Protein AF-A0AAE1GQN6-F1 (afdb_monomer_lite)

Structure (mmCIF, N/CA/C/O backbone):
data_AF-A0AAE1GQN6-F1
#
_entry.id   AF-A0AAE1GQN6-F1
#
loop_
_atom_site.group_PDB
_atom_site.id
_atom_site.type_symbol
_atom_site.label_atom_id
_atom_site.label_alt_id
_atom_site.label_comp_id
_atom_site.label_asym_id
_atom_site.label_entity_id
_atom_site.label_seq_id
_atom_site.pdbx_PDB_ins_code
_atom_site.Cartn_x
_atom_site.Cartn_y
_atom_site.Cartn_z
_atom_site.occupancy
_atom_site.B_iso_or_equiv
_atom_site.auth_seq_id
_atom_site.auth_comp_id
_atom_site.auth_asym_id
_atom_site.auth_atom_id
_atom_site.pdbx_PDB_model_num
ATOM 1 N N . MET A 1 1 ? -4.362 -21.295 7.771 1.00 42.34 1 MET A N 1
ATOM 2 C CA . MET A 1 1 ? -3.890 -21.398 6.371 1.00 42.34 1 MET A CA 1
ATOM 3 C C . MET A 1 1 ? -2.367 -21.559 6.362 1.00 42.34 1 MET A C 1
ATOM 5 O O . MET A 1 1 ? -1.688 -20.600 6.702 1.00 42.34 1 MET A O 1
ATOM 9 N N . PRO A 1 2 ? -1.818 -22.740 6.024 1.00 54.75 2 PRO A N 1
ATOM 10 C CA . PRO A 1 2 ? -0.392 -23.064 6.214 1.00 54.75 2 PRO A CA 1
ATOM 11 C C . PRO A 1 2 ? 0.565 -22.298 5.283 1.00 54.75 2 PRO A C 1
ATOM 13 O O . PRO A 1 2 ? 1.691 -22.003 5.668 1.00 54.75 2 PRO A O 1
ATOM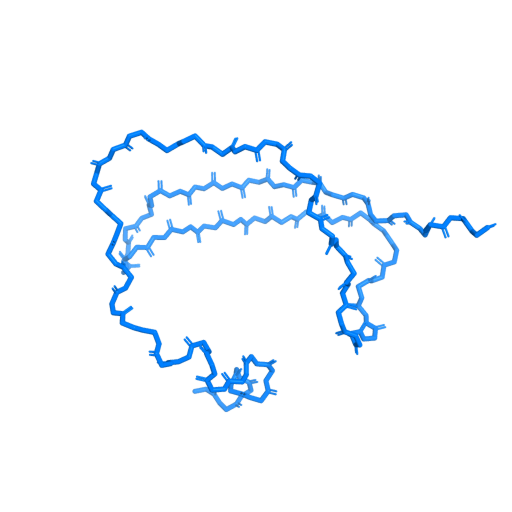 16 N N . LEU A 1 3 ? 0.108 -21.919 4.084 1.00 59.03 3 LEU A N 1
ATOM 17 C CA . LEU A 1 3 ? 0.911 -21.169 3.110 1.00 59.03 3 LEU A CA 1
ATOM 18 C C . LEU A 1 3 ? 1.258 -19.749 3.599 1.00 59.03 3 LEU A C 1
ATOM 20 O O . LEU A 1 3 ? 2.350 -19.256 3.347 1.00 59.03 3 LEU A O 1
ATOM 24 N N . PHE A 1 4 ? 0.338 -19.103 4.321 1.00 55.91 4 PHE A N 1
ATOM 25 C CA . PHE A 1 4 ? 0.508 -17.730 4.800 1.00 55.91 4 PHE A CA 1
ATOM 26 C C . PHE A 1 4 ? 1.614 -17.627 5.867 1.00 55.91 4 PHE A C 1
ATOM 28 O O . PHE A 1 4 ? 2.468 -16.753 5.763 1.00 55.91 4 PHE A O 1
ATOM 35 N N . HIS A 1 5 ? 1.675 -18.575 6.814 1.00 58.34 5 HIS A N 1
ATOM 36 C CA . HIS A 1 5 ? 2.746 -18.640 7.824 1.00 58.34 5 HIS A CA 1
ATOM 37 C C . HIS A 1 5 ? 4.135 -18.830 7.198 1.00 58.34 5 HIS A C 1
ATOM 39 O O . HIS A 1 5 ? 5.095 -18.194 7.620 1.00 58.34 5 HIS A O 1
ATOM 45 N N . ALA A 1 6 ? 4.246 -19.672 6.164 1.00 60.84 6 ALA A N 1
ATOM 46 C CA . ALA A 1 6 ? 5.524 -19.937 5.501 1.00 60.84 6 ALA A CA 1
ATOM 47 C C . ALA A 1 6 ? 6.073 -18.721 4.732 1.00 60.84 6 ALA A C 1
ATOM 49 O O . ALA A 1 6 ? 7.284 -18.592 4.578 1.00 60.84 6 ALA A O 1
ATOM 50 N N . ILE A 1 7 ? 5.189 -17.849 4.233 1.00 59.91 7 ILE A N 1
ATOM 51 C CA . ILE A 1 7 ? 5.561 -16.684 3.419 1.00 59.91 7 ILE A CA 1
ATOM 52 C C . ILE A 1 7 ? 5.822 -15.447 4.283 1.00 59.91 7 ILE A C 1
ATOM 54 O O . ILE A 1 7 ? 6.758 -14.698 4.012 1.00 59.91 7 ILE A O 1
ATOM 58 N N . PHE A 1 8 ? 4.989 -15.219 5.298 1.00 61.00 8 PHE A N 1
ATOM 59 C CA . PHE A 1 8 ? 4.968 -13.962 6.047 1.00 61.00 8 PHE A CA 1
ATOM 60 C C . PHE A 1 8 ? 5.620 -14.047 7.435 1.00 61.00 8 PHE A C 1
ATOM 62 O O . PHE A 1 8 ? 5.830 -13.009 8.059 1.00 61.00 8 PHE A O 1
ATOM 69 N N . GLY A 1 9 ? 6.015 -15.246 7.880 1.00 59.91 9 GLY A N 1
ATOM 70 C CA . GLY A 1 9 ? 6.688 -15.465 9.161 1.00 59.91 9 GLY A CA 1
ATOM 71 C C . GLY A 1 9 ? 5.804 -15.176 10.379 1.00 59.91 9 GLY A C 1
ATOM 72 O O . GLY A 1 9 ? 4.731 -14.583 10.281 1.00 59.91 9 GLY A O 1
ATOM 73 N N . ASP A 1 10 ? 6.274 -15.587 11.556 1.00 58.81 10 ASP A N 1
ATOM 74 C CA . ASP A 1 10 ? 5.504 -15.450 12.799 1.00 58.81 10 ASP A CA 1
ATOM 75 C C . ASP A 1 10 ? 5.432 -13.992 13.307 1.00 58.81 10 ASP A C 1
ATOM 77 O O . ASP A 1 10 ? 4.557 -13.655 14.1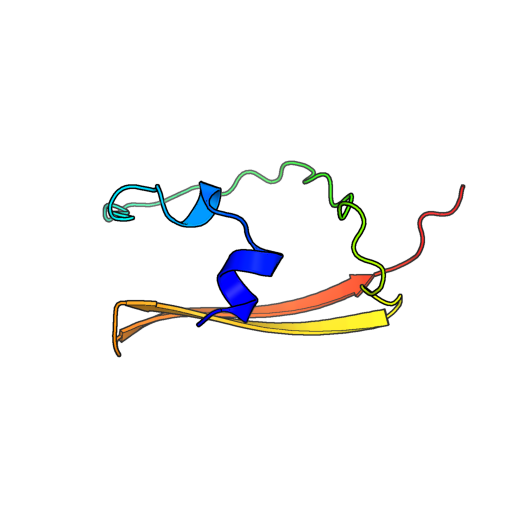03 1.00 58.81 10 ASP A O 1
ATOM 81 N N . GLU A 1 11 ? 6.280 -13.096 12.786 1.00 56.84 11 GLU A N 1
ATOM 82 C CA . GLU A 1 11 ? 6.401 -11.685 13.195 1.00 56.84 11 GLU A CA 1
ATOM 83 C C . GLU A 1 11 ? 5.173 -10.818 12.842 1.00 56.84 11 GLU A C 1
ATOM 85 O O . GLU A 1 11 ? 4.914 -9.793 13.480 1.00 56.84 11 GLU A O 1
ATOM 90 N N . LEU A 1 12 ? 4.380 -11.236 11.850 1.00 54.62 12 LEU A N 1
ATOM 91 C CA . LEU A 1 12 ? 3.099 -10.603 11.505 1.00 54.62 12 LEU A CA 1
ATOM 92 C C . LEU A 1 12 ? 1.927 -11.105 12.367 1.00 54.62 12 LEU A C 1
ATOM 94 O O . LEU A 1 12 ? 0.881 -10.460 12.388 1.00 54.62 12 LEU A O 1
ATOM 98 N N . THR A 1 13 ? 2.104 -12.213 13.091 1.00 54.12 13 THR A N 1
ATOM 99 C CA . THR A 1 13 ? 1.062 -12.867 13.907 1.00 54.12 13 THR A CA 1
ATOM 100 C C . THR A 1 13 ? 1.069 -12.407 15.366 1.00 54.12 13 THR A C 1
ATOM 102 O O . THR A 1 13 ? 0.033 -12.453 16.018 1.00 54.12 13 THR A O 1
ATOM 105 N N . ASP A 1 14 ? 2.211 -11.927 15.872 1.00 57.66 14 ASP A N 1
ATOM 106 C CA . ASP A 1 14 ? 2.397 -11.523 17.280 1.00 57.66 14 ASP A CA 1
ATOM 107 C C . ASP A 1 14 ? 1.972 -10.066 17.573 1.00 57.66 14 ASP A C 1
ATOM 109 O O . ASP A 1 14 ? 2.216 -9.506 18.645 1.00 57.66 14 ASP A O 1
ATOM 113 N N . ARG A 1 15 ? 1.342 -9.389 16.607 1.00 55.09 15 ARG A N 1
ATOM 114 C CA . ARG A 1 15 ? 0.954 -7.985 16.773 1.00 55.09 15 ARG A CA 1
ATOM 115 C C . ARG A 1 15 ? -0.416 -7.885 17.440 1.00 55.09 15 ARG A C 1
ATOM 117 O O . ARG A 1 15 ? -1.407 -8.409 16.943 1.00 55.09 15 ARG A O 1
ATOM 124 N N . LYS A 1 16 ? -0.430 -7.163 18.568 1.00 59.41 16 LYS A N 1
ATOM 125 C CA . LYS A 1 16 ? -1.610 -6.658 19.294 1.00 59.41 16 LYS A CA 1
ATOM 126 C C . LYS A 1 16 ? -2.708 -6.197 18.329 1.00 59.41 16 LYS A C 1
ATOM 128 O O . LYS A 1 16 ? -2.392 -5.706 17.247 1.00 59.41 16 LYS A O 1
ATOM 133 N N . GLU A 1 17 ? -3.966 -6.297 18.766 1.00 64.12 17 GLU A N 1
ATOM 134 C CA . GLU A 1 17 ? -5.137 -5.791 18.037 1.00 64.12 17 GLU A CA 1
ATOM 135 C C . GLU A 1 17 ? -4.823 -4.446 17.365 1.00 64.12 17 GLU A C 1
ATOM 137 O O . GLU A 1 17 ? -4.424 -3.476 18.018 1.00 64.12 17 GLU A O 1
ATOM 142 N N . CYS A 1 18 ? -4.926 -4.412 16.035 1.00 66.12 18 CYS A N 1
ATOM 143 C CA . CYS A 1 18 ? -4.634 -3.225 15.245 1.00 66.12 18 CYS A CA 1
ATOM 144 C C . CYS A 1 18 ? -5.779 -2.219 15.433 1.00 66.12 18 CYS A C 1
ATOM 146 O O . CYS A 1 18 ? -6.750 -2.219 14.682 1.00 66.12 18 CYS A O 1
ATOM 148 N N . PHE A 1 19 ? -5.687 -1.394 16.478 1.00 73.19 19 PHE A N 1
ATOM 149 C CA . PHE A 1 19 ? -6.641 -0.325 16.758 1.00 73.19 19 PHE A CA 1
ATOM 150 C C . PHE A 1 19 ? -6.103 1.011 16.240 1.00 73.19 19 PHE A C 1
ATOM 152 O O . PHE A 1 19 ? -5.130 1.552 16.769 1.00 73.19 19 PHE A O 1
ATOM 159 N N . VAL A 1 20 ? -6.745 1.546 15.201 1.00 75.62 20 VAL A N 1
ATOM 160 C CA . VAL A 1 20 ? -6.441 2.870 14.646 1.00 75.62 20 VAL A CA 1
ATOM 161 C C . VAL A 1 20 ? -7.521 3.843 15.130 1.00 75.62 20 VAL A C 1
ATOM 163 O O . VAL A 1 20 ? -8.678 3.691 14.733 1.00 75.62 20 VAL A O 1
ATOM 166 N N . PRO A 1 21 ? -7.203 4.812 16.008 1.00 79.25 21 PRO A N 1
ATOM 167 C CA . PRO A 1 21 ? -8.193 5.776 16.472 1.00 79.25 21 PRO A CA 1
ATOM 168 C C . PRO A 1 21 ? -8.669 6.687 15.332 1.00 79.25 21 PRO A C 1
ATOM 170 O O . PRO A 1 21 ? -7.956 6.943 14.366 1.00 79.25 21 PRO A O 1
ATOM 173 N N . ALA A 1 22 ? -9.888 7.213 15.446 1.00 80.56 22 ALA A N 1
ATOM 174 C CA . ALA A 1 22 ? -10.388 8.179 14.475 1.00 80.56 22 ALA A CA 1
ATOM 175 C C . ALA A 1 22 ? -9.563 9.479 14.539 1.00 80.56 22 ALA A C 1
ATOM 177 O O . ALA A 1 22 ? -9.374 10.054 15.611 1.00 80.56 22 ALA A O 1
ATOM 178 N N . GLY A 1 23 ? -9.087 9.953 13.388 1.00 83.69 23 GLY A N 1
ATOM 179 C CA . GLY A 1 23 ? -8.271 11.159 13.286 1.00 83.69 23 GLY A CA 1
ATOM 180 C C . GLY A 1 23 ? -7.784 11.407 11.861 1.00 83.69 23 GLY A C 1
ATOM 181 O O . GLY A 1 23 ? -7.991 10.585 10.969 1.00 83.69 23 GLY A O 1
ATOM 182 N N . SER A 1 24 ? -7.140 12.552 11.637 1.00 84.00 24 SER A N 1
ATOM 183 C CA . SER A 1 24 ? -6.424 12.826 10.392 1.00 84.00 24 SER A CA 1
ATOM 184 C C . SER A 1 24 ? -4.975 12.360 10.516 1.00 84.00 24 SER A C 1
ATOM 186 O O . SER A 1 24 ? -4.255 12.744 11.437 1.00 84.00 24 SER A O 1
ATOM 188 N N . TYR A 1 25 ? -4.540 11.540 9.564 1.00 83.62 25 TYR A N 1
ATOM 189 C CA . TYR A 1 25 ? -3.164 11.064 9.474 1.00 83.62 25 TYR A CA 1
ATOM 190 C C . TYR A 1 25 ? -2.498 11.675 8.246 1.00 83.62 25 TYR A C 1
ATOM 192 O O . TYR A 1 25 ? -3.051 11.633 7.148 1.00 83.62 25 TYR A O 1
ATOM 200 N N . THR A 1 26 ? -1.303 12.232 8.426 1.00 82.50 26 THR A N 1
ATOM 201 C CA . THR A 1 26 ? -0.500 12.754 7.317 1.00 82.50 26 THR A CA 1
ATOM 202 C C . THR A 1 26 ? 0.490 11.685 6.881 1.00 82.50 26 THR A C 1
ATOM 204 O O . THR A 1 26 ? 1.406 11.342 7.627 1.00 82.50 26 THR A O 1
ATOM 207 N N . CYS A 1 27 ? 0.331 11.166 5.666 1.00 77.69 27 CYS A N 1
ATOM 208 C CA . CYS A 1 27 ? 1.346 10.323 5.044 1.00 77.69 27 CYS A CA 1
ATOM 209 C C . CYS A 1 27 ? 2.462 11.220 4.494 1.00 77.69 27 CYS A C 1
ATOM 211 O O . CYS A 1 27 ? 2.234 12.000 3.568 1.00 77.69 27 CYS A O 1
ATOM 213 N N . LEU A 1 28 ? 3.659 11.141 5.079 1.00 81.50 28 LEU A N 1
ATOM 214 C CA . LEU A 1 28 ? 4.831 11.851 4.570 1.00 81.50 28 LEU A CA 1
ATOM 215 C C . LEU A 1 28 ? 5.344 11.163 3.301 1.00 81.50 28 LEU A C 1
ATOM 217 O O . LEU A 1 28 ? 5.459 9.939 3.248 1.00 81.50 28 LEU A O 1
ATOM 221 N N . ASN A 1 29 ? 5.678 11.963 2.287 1.00 75.50 29 ASN A N 1
ATOM 222 C CA . ASN A 1 29 ? 6.334 11.480 1.075 1.00 75.50 29 ASN A CA 1
ATOM 223 C C . ASN A 1 29 ? 7.815 11.228 1.359 1.00 75.50 29 ASN A C 1
ATOM 225 O O . ASN A 1 29 ? 8.677 12.035 1.013 1.00 75.50 29 ASN A O 1
ATOM 229 N N . GLU A 1 30 ? 8.104 10.108 2.007 1.00 78.50 30 GLU A N 1
ATOM 230 C CA . GLU A 1 30 ? 9.466 9.615 2.168 1.00 78.50 30 GLU A CA 1
ATOM 231 C C . GLU A 1 30 ? 9.773 8.565 1.093 1.00 78.50 30 GLU A C 1
ATOM 233 O O . GLU A 1 30 ? 8.902 7.761 0.740 1.00 78.50 30 GLU A O 1
ATOM 238 N N . PRO A 1 31 ? 10.997 8.556 0.533 1.00 72.25 31 PRO A N 1
ATOM 239 C CA . PRO A 1 31 ? 11.392 7.536 -0.420 1.00 72.25 31 PRO A CA 1
ATOM 240 C C . PRO A 1 31 ? 11.416 6.178 0.283 1.00 72.25 31 PRO A C 1
ATOM 242 O O . PRO A 1 31 ? 12.346 5.846 1.017 1.00 72.25 31 PRO A O 1
ATOM 245 N N . VAL A 1 32 ? 10.385 5.374 0.041 1.00 67.06 32 VAL A N 1
ATOM 246 C CA . VAL A 1 32 ? 10.348 3.992 0.514 1.00 67.06 32 VAL A CA 1
ATOM 247 C C . VAL A 1 32 ? 11.378 3.194 -0.280 1.00 67.06 32 VAL A C 1
ATOM 249 O O . VAL A 1 32 ? 11.372 3.189 -1.513 1.00 67.06 32 VAL A O 1
ATOM 252 N N . ASN A 1 33 ? 12.287 2.517 0.422 1.00 66.44 33 ASN A N 1
ATOM 253 C CA . ASN A 1 33 ? 13.248 1.637 -0.223 1.00 66.44 33 ASN A CA 1
ATOM 254 C C . ASN A 1 33 ? 12.554 0.339 -0.657 1.00 66.44 33 ASN A C 1
ATOM 256 O O . ASN A 1 33 ? 12.472 -0.627 0.099 1.00 66.44 33 ASN A O 1
ATOM 260 N N . TRP A 1 34 ? 12.069 0.318 -1.897 1.00 60.66 34 TRP A N 1
ATOM 261 C CA . TRP A 1 34 ? 11.429 -0.838 -2.528 1.00 60.66 34 TRP A CA 1
ATOM 262 C C . TRP A 1 34 ? 12.427 -1.935 -2.956 1.00 60.66 34 TRP A C 1
ATOM 264 O O . TRP A 1 34 ? 12.261 -2.568 -3.998 1.00 60.66 34 TRP A O 1
ATOM 274 N N . THR A 1 35 ? 13.489 -2.186 -2.182 1.00 62.75 35 THR A N 1
ATOM 275 C CA . THR A 1 35 ? 14.303 -3.399 -2.348 1.00 62.75 35 THR A CA 1
ATOM 276 C C . THR A 1 35 ? 13.522 -4.602 -1.841 1.00 62.75 35 THR A C 1
ATOM 278 O O . THR A 1 35 ? 13.514 -4.890 -0.647 1.00 62.75 35 THR A O 1
ATOM 281 N N . PHE A 1 36 ? 12.860 -5.312 -2.754 1.00 57.31 36 PHE A N 1
ATOM 282 C CA . PHE A 1 36 ? 12.165 -6.556 -2.439 1.00 57.31 36 PHE A CA 1
ATOM 283 C C . PHE A 1 36 ? 13.180 -7.622 -1.985 1.00 57.31 36 PHE A C 1
ATOM 285 O O . PHE A 1 36 ? 14.081 -7.978 -2.753 1.00 57.31 36 PHE A O 1
ATOM 292 N N . PRO A 1 37 ? 13.083 -8.145 -0.750 1.00 50.00 37 PRO A N 1
ATOM 293 C CA . PRO A 1 37 ? 14.029 -9.135 -0.259 1.00 50.00 37 PRO A CA 1
ATOM 294 C C . PRO A 1 37 ? 13.770 -10.479 -0.947 1.00 50.00 37 PRO A C 1
ATOM 296 O O . PRO A 1 37 ? 12.708 -11.059 -0.768 1.00 50.00 37 PRO A O 1
ATOM 299 N N . LYS A 1 38 ? 14.737 -10.972 -1.737 1.00 53.84 38 LYS A N 1
ATOM 300 C CA . LYS A 1 38 ? 14.834 -12.355 -2.272 1.00 53.84 38 LYS A CA 1
ATOM 301 C C . LYS A 1 38 ? 13.555 -12.972 -2.879 1.00 53.84 38 LYS A C 1
ATOM 303 O O . LYS A 1 38 ? 13.491 -14.189 -3.024 1.00 53.84 38 LYS A O 1
ATOM 308 N N . PHE A 1 39 ? 12.560 -12.183 -3.274 1.00 52.38 39 PHE A N 1
ATOM 309 C CA . PHE A 1 39 ? 11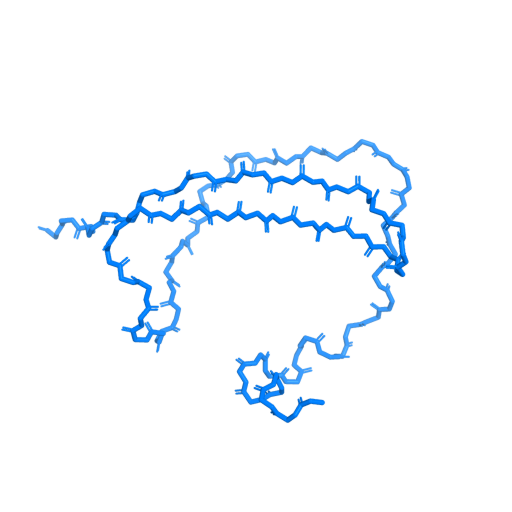.397 -12.69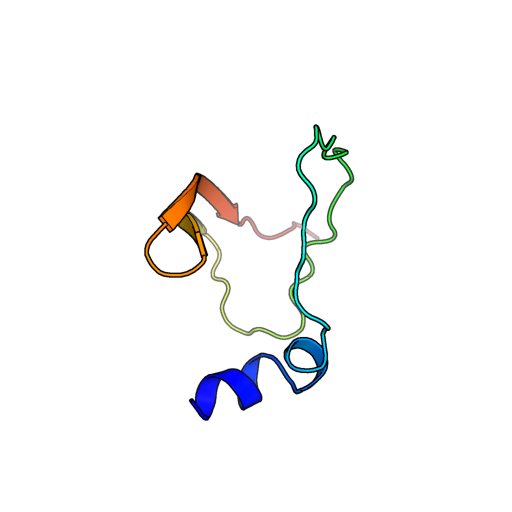6 -3.991 1.00 52.38 39 PHE A CA 1
ATOM 310 C C . PHE A 1 39 ? 11.756 -12.837 -5.474 1.00 52.38 39 PHE A C 1
ATOM 312 O O . PHE A 1 39 ? 12.080 -11.835 -6.110 1.00 52.38 39 PHE A O 1
ATOM 319 N N . PRO A 1 40 ? 11.722 -14.053 -6.049 1.00 52.50 40 PRO A N 1
ATOM 320 C CA . PRO A 1 40 ? 12.226 -14.282 -7.402 1.00 52.50 40 PRO A CA 1
ATOM 321 C C . PRO A 1 40 ? 11.340 -13.691 -8.510 1.00 52.50 40 PRO A C 1
ATOM 323 O O . PRO A 1 40 ? 11.755 -13.672 -9.665 1.00 52.50 40 PRO A O 1
ATOM 326 N N . VAL A 1 41 ? 10.121 -13.234 -8.202 1.00 56.38 41 VAL A N 1
ATOM 327 C CA . VAL A 1 41 ? 9.113 -12.900 -9.218 1.00 56.38 41 VAL A CA 1
ATOM 328 C C . VAL A 1 41 ? 8.276 -11.700 -8.771 1.00 56.38 41 VAL A C 1
ATOM 330 O O . VAL A 1 41 ? 7.131 -11.839 -8.359 1.00 56.38 41 VAL A O 1
ATOM 333 N N . LEU A 1 42 ? 8.833 -10.497 -8.880 1.00 58.84 42 LEU A N 1
ATOM 334 C CA . LEU A 1 42 ? 8.014 -9.319 -9.176 1.00 58.84 42 LEU A CA 1
ATOM 335 C C . LEU A 1 42 ? 8.447 -8.864 -10.574 1.00 58.84 42 LEU A C 1
ATOM 337 O O . LEU A 1 42 ? 9.399 -8.091 -10.690 1.00 58.84 42 LEU A O 1
ATOM 341 N N . PRO A 1 43 ? 7.885 -9.472 -11.643 1.00 65.12 43 PRO A N 1
ATOM 342 C CA . PRO A 1 43 ? 8.390 -9.288 -12.996 1.00 65.12 43 PRO A CA 1
ATOM 343 C C . PRO A 1 43 ? 8.409 -7.806 -13.384 1.00 65.12 43 PRO A C 1
ATOM 345 O O . PRO A 1 43 ? 7.634 -6.990 -12.888 1.00 65.12 43 PRO A O 1
ATOM 348 N N . TYR A 1 44 ? 9.312 -7.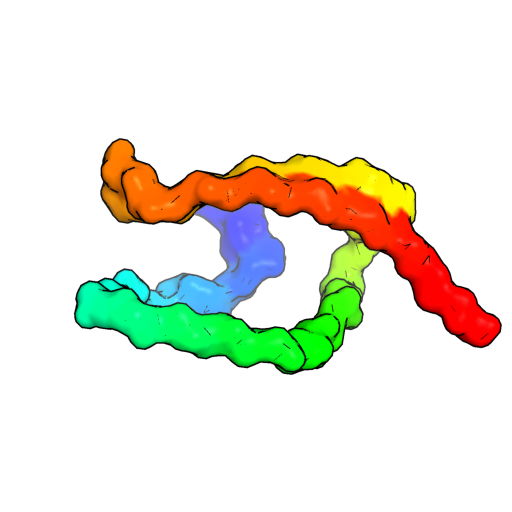411 -14.266 1.00 71.06 44 TYR A N 1
ATOM 349 C CA . TYR A 1 44 ? 9.222 -6.076 -14.846 1.00 71.06 44 TYR A CA 1
ATOM 350 C C . TYR A 1 44 ? 7.915 -5.968 -15.628 1.00 71.06 44 TYR A C 1
ATOM 352 O O . TYR A 1 44 ? 7.590 -6.868 -16.404 1.00 71.06 44 TYR A O 1
ATOM 360 N N . GLY A 1 45 ? 7.148 -4.905 -15.402 1.00 74.81 45 GLY A N 1
ATOM 361 C CA . GLY A 1 45 ? 5.877 -4.746 -16.092 1.00 74.81 45 GLY A CA 1
ATOM 362 C C . GLY A 1 45 ? 4.887 -3.822 -15.408 1.00 74.81 45 GLY A C 1
ATOM 363 O O . GLY A 1 45 ? 5.191 -3.136 -14.430 1.00 74.81 45 GLY A O 1
ATOM 364 N N . PHE A 1 46 ? 3.689 -3.801 -15.981 1.00 82.88 46 PHE A N 1
ATOM 365 C CA . PHE A 1 46 ? 2.569 -3.000 -15.515 1.00 82.88 46 PHE A CA 1
ATOM 366 C C . PHE A 1 46 ? 1.713 -3.812 -14.557 1.00 82.88 46 PHE A C 1
ATOM 368 O O . PHE A 1 46 ? 1.271 -4.916 -14.872 1.00 82.88 46 PHE A O 1
ATOM 375 N N . TYR A 1 47 ? 1.455 -3.226 -13.400 1.00 81.38 47 TYR A N 1
ATOM 376 C CA . TYR A 1 47 ? 0.659 -3.805 -12.342 1.00 81.38 47 TYR A CA 1
ATOM 377 C C . TYR A 1 47 ? -0.512 -2.908 -12.036 1.00 81.38 47 TYR A C 1
ATOM 379 O O . TYR A 1 47 ? -0.368 -1.694 -11.910 1.00 81.38 47 TYR A O 1
ATOM 387 N N . ARG A 1 48 ? -1.663 -3.537 -11.844 1.00 86.44 48 ARG A N 1
ATOM 388 C CA . ARG A 1 48 ? -2.832 -2.888 -11.282 1.00 86.44 48 ARG A CA 1
ATOM 389 C C . ARG A 1 48 ? -3.191 -3.598 -9.992 1.00 86.44 48 ARG A C 1
ATOM 391 O O . ARG A 1 48 ? -3.515 -4.783 -10.001 1.00 86.44 48 ARG A O 1
ATOM 398 N N . PHE A 1 49 ? -3.131 -2.859 -8.895 1.00 82.62 49 PHE A N 1
ATOM 399 C CA . PHE A 1 49 ? -3.494 -3.332 -7.571 1.00 82.62 49 PHE A CA 1
ATOM 400 C C . PHE A 1 49 ? -4.833 -2.718 -7.183 1.00 82.62 49 PHE A C 1
ATOM 402 O O . PHE A 1 49 ? -4.991 -1.499 -7.194 1.00 82.62 49 PHE A O 1
ATOM 409 N N . ALA A 1 50 ? -5.795 -3.577 -6.860 1.00 88.00 50 ALA A N 1
ATOM 410 C CA . ALA A 1 50 ? -7.050 -3.192 -6.235 1.00 88.00 50 ALA A CA 1
ATOM 411 C C . ALA A 1 50 ? -6.964 -3.598 -4.764 1.00 88.00 50 ALA A C 1
ATOM 413 O O . ALA A 1 50 ? -6.847 -4.783 -4.456 1.00 88.00 50 ALA A O 1
ATOM 414 N N . LEU A 1 51 ? -6.954 -2.612 -3.873 1.00 84.81 51 LEU A N 1
ATOM 415 C CA . LEU A 1 51 ? -6.727 -2.805 -2.452 1.00 84.81 51 LEU A CA 1
ATOM 416 C C . LEU A 1 51 ? -7.964 -2.336 -1.685 1.00 84.81 51 LEU A C 1
ATOM 418 O O . LEU A 1 51 ? -8.313 -1.157 -1.700 1.00 84.81 51 LEU A O 1
ATOM 422 N N . LEU A 1 52 ? -8.641 -3.292 -1.054 1.00 86.88 52 LEU A N 1
ATOM 423 C CA . LEU A 1 52 ? -9.797 -3.073 -0.191 1.00 86.88 52 LEU A CA 1
ATOM 424 C C . LEU A 1 52 ? -9.353 -3.332 1.250 1.00 86.88 52 LEU A C 1
ATOM 426 O O . LEU A 1 52 ? -8.835 -4.410 1.538 1.00 86.88 52 LEU A O 1
ATOM 430 N N . LEU A 1 53 ? -9.531 -2.353 2.136 1.00 82.88 53 LEU A N 1
ATOM 431 C CA . LEU A 1 53 ? -9.309 -2.514 3.574 1.00 82.88 53 LEU A CA 1
ATOM 432 C C . LEU A 1 53 ? -10.616 -2.275 4.319 1.00 82.88 53 LEU A C 1
ATOM 434 O O . LEU A 1 53 ? -11.374 -1.347 4.020 1.00 82.88 53 LEU A O 1
ATOM 438 N N . GLY A 1 54 ? -10.850 -3.120 5.308 1.00 81.31 54 GLY A N 1
ATOM 439 C CA . GLY A 1 54 ? -12.091 -3.186 6.051 1.00 81.31 54 GLY A CA 1
ATOM 440 C C . GLY A 1 54 ? -11.960 -4.112 7.250 1.00 81.31 54 GLY A C 1
ATOM 441 O O . GLY A 1 54 ? -11.002 -4.886 7.333 1.00 81.31 54 GLY A O 1
ATOM 442 N N . THR A 1 55 ? -12.925 -4.035 8.160 1.00 78.44 55 THR A N 1
ATOM 443 C CA . THR A 1 55 ? -13.040 -4.952 9.298 1.00 78.44 55 THR A CA 1
ATOM 444 C C . THR A 1 55 ? -14.334 -5.740 9.143 1.00 78.44 55 THR A C 1
ATOM 446 O O . THR A 1 55 ? -15.412 -5.159 9.049 1.00 78.44 55 THR A O 1
ATOM 449 N N . GLY A 1 56 ? -14.238 -7.072 9.114 1.00 78.12 56 GLY A N 1
ATOM 450 C CA . GLY A 1 56 ? -15.392 -7.931 8.839 1.00 78.12 56 GLY A CA 1
ATOM 451 C C . GLY A 1 56 ? -15.952 -7.682 7.436 1.00 78.12 56 GLY A C 1
ATOM 452 O O . GLY A 1 56 ? -15.205 -7.735 6.461 1.00 78.12 56 GLY A O 1
ATOM 453 N N . ASP A 1 57 ? -17.249 -7.385 7.355 1.00 80.81 57 ASP A N 1
ATOM 454 C CA . ASP A 1 57 ? -17.953 -7.096 6.098 1.00 80.81 57 ASP A CA 1
ATOM 455 C C . ASP A 1 57 ? -17.981 -5.592 5.750 1.00 80.81 57 ASP A C 1
ATOM 457 O O . ASP A 1 57 ? -18.480 -5.198 4.694 1.00 80.81 57 ASP A O 1
ATOM 461 N N . GLU A 1 58 ? -17.441 -4.727 6.616 1.00 80.06 58 GLU A N 1
ATOM 462 C CA . GLU A 1 58 ? -17.415 -3.281 6.395 1.00 80.06 58 GLU A CA 1
ATOM 463 C C . GLU A 1 58 ? -16.139 -2.852 5.670 1.00 80.06 58 GLU A C 1
ATOM 465 O O . GLU A 1 58 ? -15.027 -3.097 6.134 1.00 80.06 58 GLU A O 1
ATOM 470 N N . THR A 1 59 ? -16.288 -2.162 4.536 1.00 82.62 59 THR A N 1
ATOM 471 C CA . THR A 1 59 ? -15.161 -1.598 3.779 1.00 82.62 59 THR A CA 1
ATOM 472 C C . THR A 1 59 ? -14.944 -0.139 4.171 1.00 82.62 59 THR A C 1
ATOM 474 O O . THR A 1 59 ? -15.836 0.686 3.986 1.00 82.62 59 THR A O 1
ATOM 477 N N . TYR A 1 60 ? -13.748 0.201 4.654 1.00 82.62 60 TYR A N 1
ATOM 478 C CA . TYR A 1 60 ? -13.392 1.573 5.045 1.00 82.62 60 TYR A CA 1
ATOM 479 C C . TYR A 1 60 ? -12.530 2.283 4.003 1.00 82.62 60 TYR A C 1
ATOM 481 O O . TYR A 1 60 ? -12.520 3.510 3.929 1.00 82.62 60 TYR A O 1
ATOM 489 N N . PHE A 1 61 ? -11.790 1.522 3.197 1.00 82.69 61 PHE A N 1
ATOM 490 C CA . PHE A 1 61 ? -10.843 2.069 2.238 1.00 82.69 61 PHE A CA 1
ATOM 491 C C . PHE A 1 61 ? -10.811 1.223 0.970 1.00 82.69 61 PHE A C 1
ATOM 493 O O . PHE A 1 61 ? -10.697 -0.000 1.018 1.00 82.69 61 PHE A O 1
ATOM 500 N N . CYS A 1 62 ? -10.897 1.895 -0.173 1.00 88.12 62 CYS A N 1
ATOM 501 C CA . CYS A 1 62 ? -10.806 1.288 -1.491 1.00 88.12 62 CYS A CA 1
ATOM 502 C C . CYS A 1 62 ? -9.805 2.086 -2.319 1.00 88.12 62 CYS A C 1
ATOM 504 O O . CYS A 1 62 ? -10.011 3.273 -2.570 1.00 88.12 62 CYS A O 1
ATOM 506 N N . HIS A 1 63 ? -8.733 1.432 -2.753 1.00 86.31 63 HIS A N 1
ATOM 507 C CA . HIS A 1 63 ? -7.643 2.077 -3.463 1.00 86.31 63 HIS A CA 1
ATOM 508 C C . HIS A 1 63 ? -7.243 1.285 -4.697 1.00 86.31 63 HIS A C 1
ATOM 510 O O . HIS A 1 63 ? -6.970 0.087 -4.634 1.00 86.31 63 HIS A O 1
ATOM 516 N N . TYR A 1 64 ? -7.185 1.983 -5.824 1.00 90.94 64 TYR A N 1
ATOM 517 C CA . TYR A 1 64 ? -6.680 1.444 -7.075 1.00 90.94 64 TYR A CA 1
ATOM 518 C C . TYR A 1 64 ? -5.344 2.105 -7.378 1.00 90.94 64 TYR A C 1
ATOM 520 O O . TYR A 1 64 ? -5.274 3.323 -7.524 1.00 90.94 64 TYR A O 1
ATOM 528 N N . THR A 1 65 ? -4.295 1.296 -7.480 1.00 86.75 65 THR A N 1
ATOM 529 C CA . THR A 1 65 ? -2.957 1.766 -7.841 1.00 86.75 65 THR A CA 1
ATOM 530 C C . THR A 1 65 ? -2.529 1.108 -9.134 1.00 86.75 65 THR A C 1
ATOM 532 O O . THR A 1 65 ? -2.581 -0.115 -9.265 1.00 86.75 65 THR A O 1
ATOM 535 N N . GLU A 1 66 ? -2.040 1.915 -10.063 1.00 88.56 66 GLU A N 1
ATOM 536 C CA . GLU A 1 66 ? -1.335 1.437 -11.243 1.00 88.56 66 GLU A CA 1
ATOM 537 C C . GLU A 1 66 ? 0.154 1.724 -11.056 1.00 88.56 66 GLU A C 1
ATOM 539 O O . GLU A 1 66 ? 0.552 2.840 -10.724 1.00 88.56 66 GLU A O 1
ATOM 544 N N . GLY A 1 67 ? 0.977 0.689 -11.191 1.00 84.50 67 GLY A N 1
ATOM 545 C CA . GLY A 1 67 ? 2.415 0.754 -10.975 1.00 84.50 67 GLY A CA 1
ATOM 546 C C . GLY A 1 67 ? 3.165 0.142 -12.146 1.00 84.50 67 GLY A C 1
ATOM 547 O O . GLY A 1 67 ? 2.780 -0.904 -12.659 1.00 84.50 67 GLY A O 1
ATOM 548 N N . HIS A 1 68 ? 4.256 0.779 -12.559 1.00 83.69 68 HIS A N 1
ATOM 549 C CA . HIS A 1 68 ? 5.168 0.238 -13.560 1.00 83.69 68 HIS A CA 1
ATOM 550 C C . HIS A 1 68 ? 6.522 -0.022 -12.903 1.00 83.69 68 HIS A C 1
ATOM 552 O O . HIS A 1 68 ? 7.179 0.911 -12.439 1.00 83.69 68 HIS A O 1
ATOM 558 N N . SER A 1 69 ? 6.937 -1.288 -12.847 1.00 77.94 69 SER A N 1
ATOM 559 C CA . SER A 1 69 ? 8.262 -1.655 -12.351 1.00 77.94 69 SER A CA 1
ATOM 560 C C . SER A 1 69 ? 9.260 -1.690 -13.510 1.00 77.94 69 SER A C 1
ATOM 562 O O . SER A 1 69 ? 9.153 -2.494 -14.437 1.00 77.94 69 SER A O 1
ATOM 564 N N . VAL A 1 70 ? 10.258 -0.807 -13.453 1.00 76.12 70 VAL A N 1
ATOM 565 C CA . VAL A 1 70 ? 11.343 -0.720 -14.440 1.00 76.12 70 VAL A CA 1
ATOM 566 C C . VAL A 1 70 ? 12.650 -1.141 -13.766 1.00 76.12 70 VAL A C 1
ATOM 568 O O . VAL A 1 70 ? 12.894 -0.739 -12.625 1.00 76.12 70 VAL A O 1
ATOM 571 N N . PRO A 1 71 ? 13.514 -1.933 -14.429 1.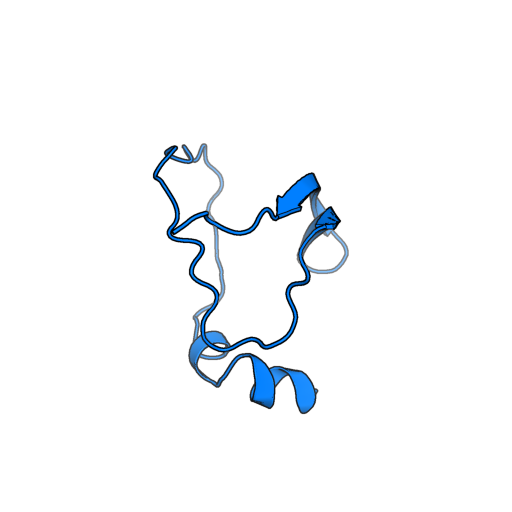00 72.69 71 PRO A N 1
ATOM 572 C CA . PRO A 1 71 ? 14.832 -2.243 -13.893 1.00 72.69 71 PRO A CA 1
ATOM 573 C C . PRO A 1 71 ? 15.629 -0.960 -13.669 1.00 72.69 71 PRO A C 1
ATOM 575 O O . PRO A 1 71 ? 15.737 -0.106 -14.553 1.00 72.69 71 PRO A O 1
ATOM 578 N N . ARG A 1 72 ? 16.233 -0.843 -12.487 1.00 68.94 72 ARG A N 1
ATOM 579 C CA . ARG A 1 72 ? 17.201 0.215 -12.216 1.00 68.94 72 ARG A CA 1
ATOM 580 C C . ARG A 1 72 ? 18.413 -0.029 -13.119 1.00 68.94 72 ARG A C 1
ATOM 582 O O . ARG A 1 72 ? 19.068 -1.060 -12.982 1.00 68.94 72 ARG A O 1
ATOM 589 N N . ARG A 1 73 ? 18.684 0.880 -14.063 1.00 62.19 73 ARG A N 1
ATOM 590 C CA . ARG A 1 73 ? 19.932 0.840 -14.841 1.00 62.19 73 ARG A CA 1
ATOM 591 C C . ARG A 1 73 ? 21.099 1.055 -13.873 1.00 62.19 73 ARG A C 1
ATOM 593 O O . ARG A 1 73 ? 21.051 1.997 -13.080 1.00 62.19 73 ARG A O 1
ATOM 600 N N . ILE A 1 74 ? 22.058 0.133 -13.908 1.00 57.31 74 ILE A N 1
ATOM 601 C CA . ILE A 1 74 ? 23.341 0.198 -13.193 1.00 57.31 74 ILE A CA 1
ATOM 602 C C . ILE A 1 74 ? 24.270 1.129 -13.964 1.00 57.31 74 ILE A C 1
ATOM 604 O O . ILE A 1 74 ? 24.256 1.037 -15.214 1.00 57.31 74 ILE A O 1
#

Sequence (74 aa):
MPLFHAIFGDELTDRKECFVPAGSYTCLNEPVNWTFPKFPVLPYGFYRFALLLGTGDETYFCHYTEGHSVPRRI

Radius of gyration: 16.29 Å; chains: 1; bounding box: 41×36×35 Å

pLDDT: mean 71.11, std 12.38, range [42.34, 90.94]

Organism: NCBI:txid407009

Secondary structure (DSSP, 8-state):
-HHHHHHH-GGGTS-------SS--------------S-S---SEEEEEEEEEEETTEEEEEEEEEEEE-----

Foldseek 3Di:
DVVCCVPPPCVVVPDDDPDDDDDDDDDDPDPDPPPDPPDPDPDFAKDWDWDFDDDDPDTDDTDIDIDGDDDDDD